Protein AF-A0A8X6WYP8-F1 (afdb_monomer_lite)

pLDDT: mean 82.79, std 15.69, range [41.03, 97.06]

Organism: NCBI:txid2747483

Secondary structure (DSSP, 8-state):
-----GGG-----HHHHHHHHHHHHHHHHHHHHHHHHHHHHHHH-TTTHHHHHHHHHHHHHHHHHHHHHHHHTT-

Structure (mmCIF, N/CA/C/O backbone):
data_AF-A0A8X6WYP8-F1
#
_entry.id   AF-A0A8X6WYP8-F1
#
loop_
_atom_site.group_PDB
_atom_site.id
_atom_site.type_symbol
_atom_site.label_atom_id
_atom_site.label_alt_id
_atom_site.label_comp_id
_atom_site.label_asym_id
_atom_site.label_entity_id
_atom_site.label_seq_id
_atom_site.pdbx_PDB_ins_code
_atom_site.Cartn_x
_atom_site.Cartn_y
_atom_site.Cartn_z
_atom_site.occupancy
_atom_site.B_iso_or_equiv
_atom_site.auth_seq_id
_atom_site.auth_comp_id
_atom_site.auth_asym_id
_atom_site.auth_atom_id
_atom_site.pdbx_PDB_model_num
ATOM 1 N N . MET A 1 1 ? -18.940 28.446 35.579 1.00 41.03 1 MET A N 1
ATOM 2 C CA . MET A 1 1 ? -18.985 28.152 34.130 1.00 41.03 1 MET A CA 1
ATOM 3 C C . MET A 1 1 ? -17.915 27.118 33.832 1.00 41.03 1 MET A C 1
ATOM 5 O O . MET A 1 1 ? -16.742 27.427 33.971 1.00 41.03 1 MET A O 1
ATOM 9 N N . SER A 1 2 ? -18.314 25.875 33.553 1.00 54.31 2 SER A N 1
ATOM 10 C CA . SER A 1 2 ? -17.379 24.804 33.190 1.00 54.31 2 SER A CA 1
ATOM 11 C C . SER A 1 2 ? -17.035 24.958 31.708 1.00 54.31 2 SER A C 1
ATOM 13 O O . SER A 1 2 ? -17.939 25.017 30.875 1.00 54.31 2 SER A O 1
ATOM 15 N N . SER A 1 3 ? -15.749 25.121 31.400 1.00 53.47 3 SER A N 1
ATOM 16 C CA . SER A 1 3 ? -15.258 25.241 30.028 1.00 53.47 3 SER A CA 1
ATOM 17 C C . SER A 1 3 ? -15.446 23.893 29.329 1.00 53.47 3 SER A C 1
ATOM 19 O O . SER A 1 3 ? -14.782 22.917 29.668 1.00 53.47 3 SER A O 1
ATOM 21 N N . TYR A 1 4 ? -16.399 23.811 28.401 1.00 57.47 4 TYR A N 1
ATOM 22 C CA . TYR A 1 4 ? -16.603 22.624 27.575 1.00 57.47 4 TYR A CA 1
ATOM 23 C C . TYR A 1 4 ? -15.426 22.513 26.599 1.00 57.47 4 TYR A C 1
ATOM 25 O O . TYR A 1 4 ? -15.406 23.203 25.583 1.00 57.47 4 TYR A O 1
ATOM 33 N N . ASN A 1 5 ? -14.431 21.680 26.923 1.00 61.28 5 ASN A N 1
ATOM 34 C CA . ASN A 1 5 ? -13.313 21.367 26.036 1.00 61.28 5 ASN A CA 1
ATOM 35 C C . ASN A 1 5 ? -13.673 20.133 25.181 1.00 61.28 5 ASN A C 1
ATOM 37 O O . ASN A 1 5 ? -13.691 19.016 25.702 1.00 61.28 5 ASN A O 1
ATOM 41 N N . PRO A 1 6 ? -13.955 20.269 23.869 1.00 56.62 6 PRO A N 1
ATOM 42 C CA . PRO A 1 6 ? -14.328 19.132 23.021 1.00 56.62 6 PRO A CA 1
ATOM 43 C C . PRO A 1 6 ? -13.193 18.112 22.839 1.00 56.62 6 PRO A C 1
ATOM 45 O O . PRO A 1 6 ? -13.445 17.003 22.377 1.00 56.62 6 PRO A O 1
ATOM 48 N N . ARG A 1 7 ? -11.953 18.494 23.179 1.00 56.66 7 ARG A N 1
ATOM 49 C CA . ARG A 1 7 ? -10.735 17.692 22.992 1.00 56.66 7 ARG A CA 1
ATOM 50 C C . ARG A 1 7 ? -10.499 16.647 24.083 1.00 56.66 7 ARG A C 1
ATOM 52 O O . ARG A 1 7 ? -9.660 15.779 23.907 1.00 56.66 7 ARG A O 1
ATOM 59 N N . GLU A 1 8 ? -11.249 16.707 25.180 1.00 50.47 8 GLU A N 1
ATOM 60 C CA . GLU A 1 8 ? -11.069 15.844 26.354 1.00 50.47 8 GLU A CA 1
ATOM 61 C C . GLU A 1 8 ? -12.207 14.836 26.522 1.00 50.47 8 GLU A C 1
ATOM 63 O O . GLU A 1 8 ? -12.539 14.455 27.640 1.00 50.47 8 GLU A O 1
ATOM 68 N N . ARG A 1 9 ? -12.858 14.385 25.443 1.00 56.09 9 ARG A N 1
ATOM 69 C CA . ARG A 1 9 ? -13.641 13.150 25.558 1.00 56.09 9 ARG A CA 1
ATOM 70 C C . ARG A 1 9 ? -12.634 12.003 25.522 1.00 56.09 9 ARG A C 1
ATOM 72 O O . ARG A 1 9 ? -12.124 11.731 24.438 1.00 56.09 9 ARG A O 1
ATOM 79 N N . PRO A 1 10 ? -12.371 11.292 26.640 1.00 57.53 10 PRO A N 1
ATOM 80 C CA . PRO A 1 10 ? -11.783 9.969 26.507 1.00 57.53 10 PRO A CA 1
ATOM 81 C C . PRO A 1 10 ? -12.721 9.193 25.583 1.00 57.53 10 PRO A C 1
ATOM 83 O O . PRO A 1 10 ? -13.936 9.428 25.612 1.00 57.53 10 PRO A O 1
ATOM 86 N N . LEU A 1 11 ? -12.181 8.327 24.735 1.00 60.34 11 LEU A N 1
ATOM 87 C CA . LEU A 1 11 ? -12.944 7.449 23.852 1.00 60.34 11 LEU A CA 1
ATOM 88 C C . LEU A 1 11 ? -13.838 6.539 24.721 1.00 60.34 11 LEU A C 1
ATOM 90 O O . LEU A 1 11 ? -13.480 5.430 25.083 1.00 60.34 11 LEU A O 1
ATOM 94 N N . ARG A 1 12 ? -14.985 7.062 25.166 1.00 61.72 12 ARG A N 1
ATOM 95 C CA . ARG A 1 12 ? -15.700 6.615 26.378 1.00 61.72 12 ARG A CA 1
ATOM 96 C C . ARG A 1 12 ? -16.618 5.411 26.152 1.00 61.72 12 ARG A C 1
ATOM 98 O O . ARG A 1 12 ? -17.560 5.214 26.912 1.00 61.72 12 ARG A O 1
ATOM 105 N N . GLY A 1 13 ? -16.382 4.608 25.117 1.00 68.69 13 GLY A N 1
ATOM 106 C CA . GLY A 1 13 ? -17.183 3.408 24.895 1.00 68.69 13 GLY A CA 1
ATOM 107 C C . GLY A 1 13 ? -16.533 2.389 23.972 1.00 68.69 13 GLY A C 1
ATOM 108 O O . GLY A 1 13 ? -16.044 2.742 22.899 1.00 68.69 13 GLY A O 1
ATOM 109 N N . ASP A 1 14 ? -16.638 1.116 24.355 1.00 77.69 14 ASP A N 1
ATOM 110 C CA . ASP A 1 14 ? -16.103 -0.047 23.630 1.00 77.69 14 ASP A CA 1
ATOM 111 C C . ASP A 1 14 ? -16.520 -0.078 22.155 1.00 77.69 14 ASP A C 1
ATOM 113 O O . ASP A 1 14 ? -15.756 -0.492 21.288 1.00 77.69 14 ASP A O 1
ATOM 117 N N . LYS A 1 15 ? -17.726 0.415 21.839 1.00 82.06 15 LYS A N 1
ATOM 118 C CA . LYS A 1 15 ? -18.223 0.521 20.457 1.00 82.06 15 LYS A CA 1
ATOM 119 C C . LYS A 1 15 ? -17.381 1.476 19.608 1.00 82.06 15 LYS A C 1
ATOM 121 O O . LYS A 1 15 ? -17.104 1.169 18.451 1.00 82.06 15 LYS A O 1
ATOM 126 N N . THR A 1 16 ? -16.977 2.613 20.172 1.00 83.12 16 THR A N 1
ATOM 127 C CA . THR A 1 16 ? -16.138 3.605 19.488 1.00 83.12 16 THR A CA 1
ATOM 128 C C . THR A 1 16 ? -14.724 3.067 19.307 1.00 83.12 16 THR A C 1
ATOM 130 O O . THR A 1 16 ? -14.188 3.153 18.207 1.00 83.12 16 THR A O 1
ATOM 133 N N . LEU A 1 17 ? -14.153 2.441 20.342 1.00 82.38 17 LEU A N 1
ATOM 134 C CA . LEU A 1 17 ? -12.835 1.800 20.267 1.00 82.38 17 LEU A CA 1
ATOM 135 C C . LEU A 1 17 ? -12.812 0.713 19.179 1.00 82.38 17 LEU A C 1
ATOM 137 O O . LEU A 1 17 ? -11.943 0.712 18.313 1.00 82.38 17 LEU A O 1
ATOM 141 N N . ASN A 1 18 ? -13.828 -0.154 19.149 1.00 83.81 18 ASN A N 1
ATOM 142 C CA . ASN A 1 18 ? -13.952 -1.212 18.145 1.00 83.81 18 ASN A CA 1
ATOM 143 C C . ASN A 1 18 ? -14.070 -0.648 16.718 1.00 83.81 18 ASN A C 1
ATOM 145 O O . ASN A 1 18 ? -13.442 -1.161 15.794 1.00 83.81 18 ASN A O 1
ATOM 149 N N . AL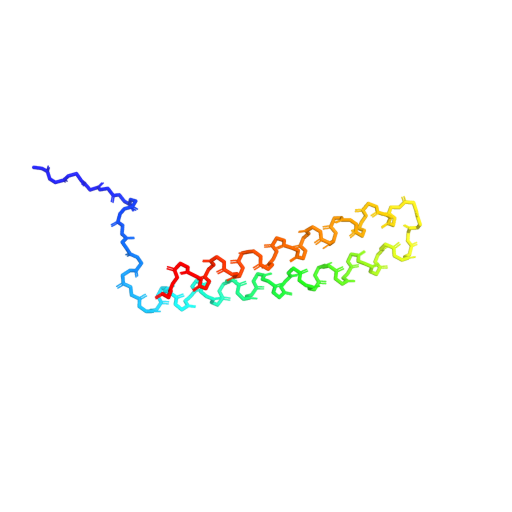A A 1 19 ? -14.828 0.438 16.533 1.00 87.19 19 ALA A N 1
ATOM 150 C CA . ALA A 1 19 ? -14.924 1.112 15.240 1.00 87.19 19 ALA A CA 1
ATOM 151 C C . ALA A 1 19 ? -13.566 1.668 14.773 1.00 87.19 19 ALA A C 1
ATOM 153 O O . ALA A 1 19 ? -13.238 1.540 13.594 1.00 87.19 19 ALA A O 1
ATOM 154 N N . ILE A 1 20 ? -12.761 2.225 15.683 1.00 85.56 20 ILE A N 1
ATOM 155 C CA . ILE A 1 20 ? -11.418 2.737 15.373 1.00 85.56 20 ILE A CA 1
ATOM 156 C C . ILE A 1 20 ? -10.476 1.591 14.988 1.00 85.56 20 ILE A C 1
ATOM 158 O O . ILE A 1 20 ? -9.822 1.682 13.951 1.00 85.56 20 ILE A O 1
ATOM 162 N N . VAL A 1 21 ? -10.461 0.488 15.748 1.00 86.75 21 VAL A N 1
ATOM 163 C CA . VAL A 1 21 ? -9.660 -0.707 15.411 1.00 86.75 21 VAL A CA 1
ATOM 164 C C . VAL A 1 21 ? -10.025 -1.235 14.024 1.00 86.75 21 VAL A C 1
ATOM 166 O O . VAL A 1 21 ? -9.145 -1.449 13.191 1.00 86.75 21 VAL A O 1
ATOM 169 N N . ARG A 1 22 ? -11.325 -1.394 13.741 1.00 89.75 22 ARG A N 1
ATOM 170 C CA . ARG A 1 22 ? -11.805 -1.846 12.425 1.00 89.75 22 ARG A CA 1
ATOM 171 C C . ARG A 1 22 ? -11.392 -0.895 11.307 1.00 89.75 22 ARG A C 1
ATOM 173 O O . ARG A 1 22 ? -11.020 -1.353 10.230 1.00 89.75 22 ARG A O 1
ATOM 180 N N . CYS A 1 23 ? -11.454 0.412 11.556 1.00 90.62 23 CYS A N 1
ATOM 181 C CA . CYS A 1 23 ? -11.015 1.423 10.601 1.00 90.62 23 CYS A CA 1
ATOM 182 C C . CYS A 1 23 ? -9.513 1.287 10.312 1.00 90.62 23 CYS A C 1
ATOM 184 O O . CYS A 1 23 ? -9.132 1.179 9.150 1.00 90.62 23 CYS A O 1
ATOM 186 N N . GLY A 1 24 ? -8.673 1.182 11.348 1.00 90.25 24 GLY A N 1
ATOM 187 C CA . GLY A 1 24 ? -7.230 0.973 11.198 1.00 90.25 24 GLY A CA 1
ATOM 188 C C . GLY A 1 24 ? -6.894 -0.295 10.406 1.00 90.25 24 GLY A C 1
ATOM 189 O O . GLY A 1 24 ? -6.085 -0.251 9.482 1.00 90.25 24 GLY A O 1
ATOM 190 N N . GLN A 1 25 ? -7.579 -1.406 10.692 1.00 90.44 25 GLN A N 1
ATOM 191 C CA . GLN A 1 25 ? -7.437 -2.659 9.939 1.00 90.44 25 GLN A CA 1
ATOM 192 C C . GLN A 1 25 ? -7.839 -2.510 8.465 1.00 90.44 25 GLN A C 1
ATOM 194 O O . GLN A 1 25 ? -7.127 -2.980 7.578 1.00 90.44 25 GLN A O 1
ATOM 199 N N . ALA A 1 26 ? -8.966 -1.849 8.188 1.00 92.94 26 ALA A N 1
ATOM 200 C CA . ALA A 1 26 ? -9.445 -1.628 6.826 1.00 92.94 26 ALA A CA 1
ATOM 201 C C . ALA A 1 26 ? -8.500 -0.722 6.022 1.00 92.94 26 ALA A C 1
ATOM 203 O O . ALA A 1 26 ? -8.237 -0.989 4.846 1.00 92.94 26 ALA A O 1
ATOM 204 N N . VAL A 1 27 ? -7.959 0.321 6.657 1.00 92.88 27 VAL A N 1
ATOM 205 C CA . VAL A 1 27 ? -6.961 1.211 6.055 1.00 92.88 27 VAL A CA 1
ATOM 206 C C . VAL A 1 27 ? -5.680 0.441 5.748 1.00 92.88 27 VAL A C 1
ATOM 208 O O . VAL A 1 27 ? -5.225 0.482 4.608 1.00 92.88 27 VAL A O 1
ATOM 211 N N . HIS A 1 28 ? -5.148 -0.330 6.700 1.00 91.50 28 HIS A N 1
ATOM 212 C CA . HIS A 1 28 ? -3.956 -1.153 6.478 1.00 91.50 28 HIS A CA 1
ATOM 213 C C . HIS A 1 28 ? -4.143 -2.137 5.312 1.00 91.50 28 HIS A C 1
ATOM 215 O O . HIS A 1 28 ? -3.309 -2.191 4.412 1.00 91.50 28 HIS A O 1
ATOM 221 N N . LEU A 1 29 ? -5.277 -2.844 5.258 1.00 93.69 29 LEU A N 1
ATOM 222 C CA . LEU A 1 29 ? -5.585 -3.751 4.149 1.00 93.69 29 LEU A CA 1
ATOM 223 C C . LEU A 1 29 ? -5.658 -3.021 2.798 1.00 93.69 29 LEU A C 1
ATOM 225 O O . LEU A 1 29 ? -5.247 -3.563 1.772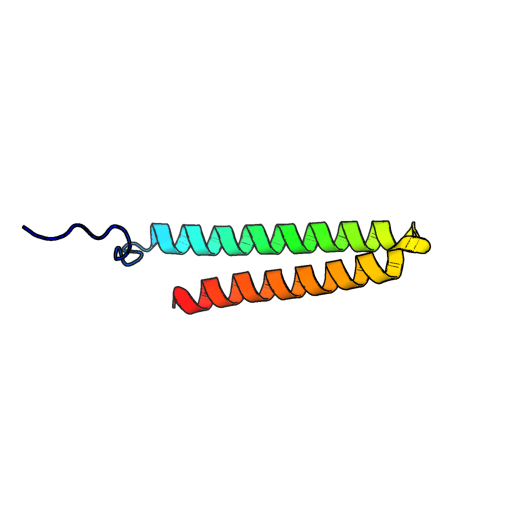 1.00 93.69 29 LEU A O 1
ATOM 229 N N . SER A 1 30 ? -6.198 -1.803 2.786 1.00 95.56 30 SER A N 1
ATOM 230 C CA . SER A 1 30 ? -6.274 -0.981 1.575 1.00 95.56 30 SER A CA 1
ATOM 231 C C . SER A 1 30 ? -4.884 -0.546 1.109 1.00 95.56 30 SER A C 1
ATOM 233 O O . SER A 1 30 ? -4.613 -0.583 -0.089 1.00 95.56 30 SER A O 1
ATOM 235 N N . ILE A 1 31 ? -3.996 -0.207 2.048 1.00 95.62 31 ILE A N 1
ATOM 236 C CA . ILE A 1 31 ? -2.594 0.123 1.771 1.00 95.62 31 ILE A CA 1
ATOM 237 C C . ILE A 1 31 ? -1.865 -1.085 1.178 1.00 95.62 31 ILE A C 1
ATOM 239 O O . ILE A 1 31 ? -1.240 -0.932 0.137 1.00 95.62 31 ILE A O 1
ATOM 243 N N . GLU A 1 32 ? -1.992 -2.285 1.757 1.00 95.56 3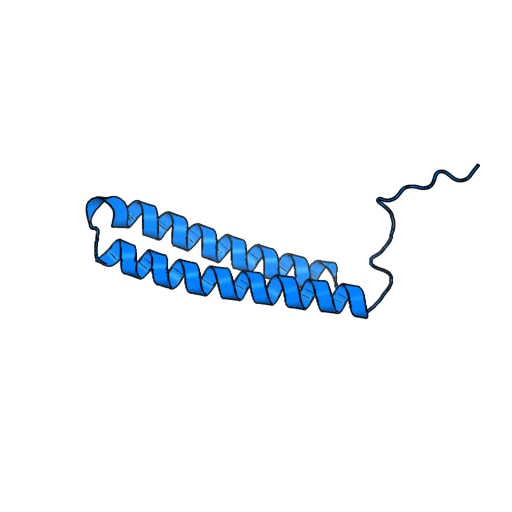2 GLU A N 1
ATOM 244 C CA . GLU A 1 32 ? -1.343 -3.488 1.204 1.00 95.56 32 GLU A CA 1
ATOM 245 C C . GLU A 1 32 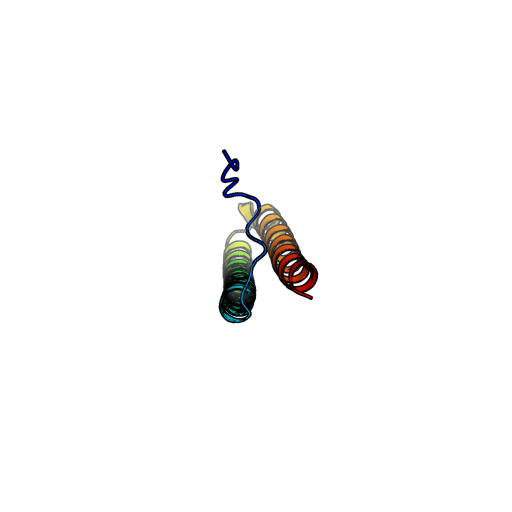? -1.785 -3.766 -0.236 1.00 95.56 32 GLU A C 1
ATOM 247 O O . GLU A 1 32 ? -0.957 -4.019 -1.108 1.00 95.56 32 GLU A O 1
ATOM 252 N N . ARG A 1 33 ? -3.089 -3.648 -0.517 1.00 96.94 33 ARG A N 1
ATOM 253 C CA . ARG A 1 33 ? -3.617 -3.813 -1.881 1.00 96.94 33 ARG A CA 1
ATOM 254 C C . ARG A 1 33 ? -3.077 -2.757 -2.842 1.00 96.94 33 ARG A C 1
ATOM 256 O O . ARG A 1 33 ? -2.773 -3.084 -3.986 1.00 96.94 33 ARG A O 1
ATOM 263 N N . PHE A 1 34 ? -2.974 -1.507 -2.393 1.00 95.81 34 PHE A N 1
ATOM 264 C CA . PHE A 1 34 ? -2.436 -0.419 -3.205 1.00 95.81 34 PHE A CA 1
ATOM 265 C C . PHE A 1 34 ? -0.944 -0.606 -3.487 1.00 95.81 34 PHE A C 1
ATOM 267 O O . PHE A 1 34 ? -0.516 -0.408 -4.616 1.00 95.81 34 PHE A O 1
ATOM 274 N N . VAL A 1 35 ? -0.177 -1.062 -2.495 1.00 96.38 35 VAL A N 1
ATOM 275 C CA . VAL A 1 35 ? 1.240 -1.403 -2.652 1.00 96.38 35 VAL A CA 1
ATOM 276 C C . VAL A 1 35 ? 1.418 -2.516 -3.679 1.00 96.38 35 VAL A C 1
ATOM 278 O O . VAL A 1 35 ? 2.199 -2.347 -4.603 1.00 96.38 35 VAL A O 1
ATOM 281 N N . THR A 1 36 ? 0.653 -3.608 -3.595 1.00 96.38 36 THR A N 1
ATOM 282 C CA . THR A 1 36 ? 0.732 -4.690 -4.593 1.00 96.38 36 THR A CA 1
ATOM 283 C C . THR A 1 36 ? 0.419 -4.195 -6.005 1.00 96.38 36 THR A C 1
ATOM 285 O O . THR A 1 36 ? 1.084 -4.590 -6.960 1.00 96.38 36 THR A O 1
ATOM 288 N N . LEU A 1 37 ? -0.579 -3.317 -6.149 1.00 96.50 37 LEU A N 1
ATOM 289 C CA . LEU A 1 37 ? -0.881 -2.693 -7.436 1.00 96.50 37 LEU A CA 1
ATOM 290 C C . LEU A 1 37 ? 0.279 -1.806 -7.916 1.00 96.50 37 LEU A C 1
ATOM 292 O O . LEU A 1 37 ? 0.656 -1.888 -9.079 1.00 96.50 37 LEU A O 1
ATOM 296 N N . GLY A 1 38 ? 0.852 -0.985 -7.033 1.00 96.19 38 GLY A N 1
ATOM 297 C CA . GLY A 1 38 ? 1.972 -0.096 -7.343 1.00 96.19 38 GLY A CA 1
ATOM 298 C C . GLY A 1 38 ? 3.243 -0.851 -7.735 1.00 96.19 38 GLY A C 1
ATOM 299 O O . GLY A 1 38 ? 3.886 -0.482 -8.712 1.00 96.19 38 GLY A O 1
ATOM 300 N N . GLU A 1 39 ? 3.563 -1.944 -7.041 1.00 94.81 39 GLU A N 1
ATOM 301 C CA . GLU A 1 39 ? 4.677 -2.842 -7.369 1.00 94.81 39 GLU A CA 1
ATOM 302 C C . GLU A 1 39 ? 4.478 -3.474 -8.761 1.00 94.81 39 GLU A C 1
ATOM 304 O O . GLU A 1 39 ? 5.391 -3.442 -9.584 1.00 94.81 39 GLU A O 1
ATOM 309 N N . ALA A 1 40 ? 3.265 -3.942 -9.082 1.00 95.62 40 ALA A N 1
ATOM 310 C CA . ALA A 1 40 ? 2.952 -4.461 -10.417 1.00 95.62 40 ALA A CA 1
ATOM 311 C C . ALA A 1 40 ? 3.074 -3.382 -11.511 1.00 95.62 40 ALA A C 1
ATOM 313 O O . ALA A 1 40 ? 3.631 -3.631 -12.576 1.00 95.62 4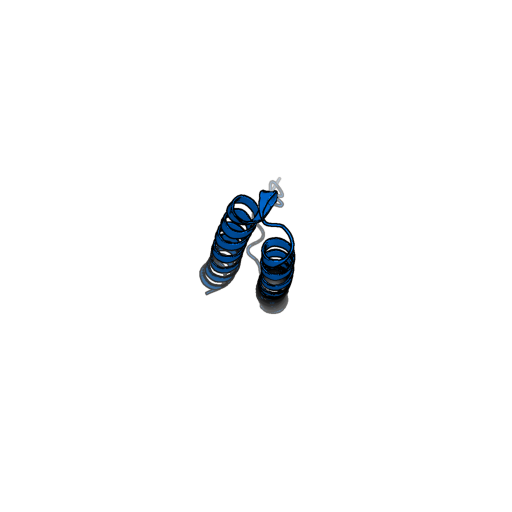0 ALA A O 1
ATOM 314 N N . MET A 1 41 ? 2.610 -2.157 -11.241 1.00 92.81 41 MET A N 1
ATOM 315 C CA . MET A 1 41 ? 2.778 -1.028 -12.165 1.00 92.81 41 MET A CA 1
ATOM 316 C C . MET A 1 41 ? 4.255 -0.653 -12.355 1.00 92.81 41 MET A C 1
ATOM 318 O O . MET A 1 41 ? 4.658 -0.276 -13.455 1.00 92.81 41 MET A O 1
ATOM 322 N N . ALA A 1 42 ? 5.065 -0.748 -11.301 1.00 94.88 42 ALA A N 1
ATOM 323 C CA . ALA A 1 42 ? 6.499 -0.482 -11.340 1.00 94.88 42 ALA A CA 1
ATOM 324 C C . ALA A 1 42 ? 7.257 -1.514 -12.187 1.00 94.88 42 ALA A C 1
ATOM 326 O O . ALA A 1 42 ? 8.211 -1.161 -12.882 1.00 94.88 42 ALA A O 1
ATOM 327 N N . ASP A 1 43 ? 6.834 -2.779 -12.155 1.00 94.31 43 ASP A N 1
ATOM 328 C CA . ASP A 1 43 ? 7.414 -3.838 -12.983 1.00 94.31 43 ASP A CA 1
ATOM 329 C C . ASP A 1 43 ? 7.229 -3.581 -14.485 1.00 94.31 43 ASP A C 1
ATOM 331 O O . ASP A 1 43 ? 8.153 -3.845 -15.258 1.00 94.31 43 ASP A O 1
ATOM 335 N N . ASP A 1 44 ? 6.104 -2.979 -14.874 1.00 94.44 44 ASP A N 1
ATOM 336 C CA . ASP A 1 44 ? 5.804 -2.622 -16.265 1.00 94.44 44 ASP A CA 1
ATOM 337 C C . ASP A 1 44 ? 6.491 -1.321 -16.730 1.00 94.44 44 ASP A C 1
ATOM 339 O O . ASP A 1 44 ? 6.555 -1.047 -17.929 1.00 94.44 44 ASP A O 1
ATOM 343 N N . ASN A 1 45 ? 7.018 -0.503 -15.808 1.00 91.31 45 ASN A N 1
ATOM 344 C CA . ASN A 1 45 ? 7.535 0.835 -16.109 1.00 91.31 45 ASN A CA 1
ATOM 345 C C . ASN A 1 45 ? 8.927 1.060 -15.496 1.00 91.31 45 ASN A C 1
ATOM 347 O O . ASN A 1 45 ? 9.072 1.630 -14.414 1.00 91.31 45 ASN A O 1
ATOM 351 N N . ALA A 1 46 ? 9.973 0.662 -16.230 1.00 91.88 46 ALA A N 1
ATOM 352 C CA . ALA A 1 46 ? 11.367 0.716 -15.773 1.00 91.88 46 ALA A CA 1
ATOM 353 C C . ALA A 1 46 ? 11.849 2.118 -15.343 1.00 91.88 46 ALA A C 1
ATOM 355 O O . ALA A 1 46 ? 12.692 2.216 -14.455 1.00 91.88 46 ALA A O 1
ATOM 356 N N . GLU A 1 47 ? 11.311 3.184 -15.944 1.00 95.62 47 GLU A N 1
ATOM 357 C CA . GLU A 1 47 ? 11.674 4.576 -15.634 1.00 95.62 47 GLU A CA 1
ATOM 358 C C . GLU A 1 47 ? 11.268 4.987 -14.213 1.00 95.62 47 GLU A C 1
ATOM 360 O O . GLU A 1 47 ? 12.037 5.646 -13.524 1.00 95.62 47 GLU A O 1
ATOM 365 N N . ILE A 1 48 ? 10.091 4.553 -13.754 1.00 93.69 48 ILE A N 1
ATOM 366 C CA . ILE A 1 48 ? 9.546 4.916 -12.435 1.00 93.69 48 ILE A CA 1
ATOM 367 C C . ILE A 1 48 ? 9.724 3.805 -11.401 1.00 93.69 48 ILE A C 1
ATOM 369 O O . ILE A 1 48 ? 9.268 3.940 -10.266 1.00 93.69 48 ILE A O 1
ATOM 373 N N . LYS A 1 49 ? 10.338 2.680 -11.790 1.00 93.56 49 LYS A N 1
ATOM 374 C CA . LYS A 1 49 ? 10.365 1.459 -10.985 1.00 93.56 49 LYS A CA 1
ATOM 375 C C . LYS A 1 49 ? 10.941 1.713 -9.597 1.00 93.56 49 LYS A C 1
ATOM 377 O O . LYS A 1 49 ? 10.315 1.364 -8.604 1.00 93.56 49 LYS A O 1
ATOM 382 N N . VAL A 1 50 ? 12.114 2.338 -9.528 1.00 96.00 50 VAL A N 1
ATOM 383 C CA . VAL A 1 50 ? 12.808 2.592 -8.258 1.00 96.00 50 VAL A CA 1
ATOM 384 C C . VAL A 1 50 ? 11.954 3.469 -7.342 1.00 96.00 50 VAL A C 1
ATOM 386 O O . VAL A 1 50 ? 11.632 3.044 -6.234 1.00 96.00 50 VAL A O 1
ATOM 389 N N . ASP A 1 51 ? 11.504 4.620 -7.839 1.00 96.25 51 ASP A N 1
ATOM 390 C CA . ASP A 1 51 ? 10.714 5.582 -7.065 1.00 96.25 51 ASP A CA 1
ATOM 391 C C . ASP A 1 51 ? 9.386 4.982 -6.580 1.00 96.25 51 ASP A C 1
ATOM 393 O O . ASP A 1 51 ? 8.978 5.183 -5.435 1.00 96.25 51 ASP A O 1
ATOM 397 N N . MET A 1 52 ? 8.717 4.194 -7.429 1.00 97.00 52 MET A N 1
ATOM 398 C CA . MET A 1 52 ? 7.463 3.531 -7.073 1.00 97.00 52 MET A CA 1
ATOM 399 C C . MET A 1 52 ? 7.675 2.461 -5.996 1.00 97.00 52 MET A C 1
ATOM 401 O O . MET A 1 52 ? 6.880 2.381 -5.060 1.00 97.00 52 MET A O 1
ATOM 405 N N . TYR A 1 53 ? 8.746 1.665 -6.078 1.00 96.81 53 TYR A N 1
ATOM 406 C CA . TYR A 1 53 ? 9.073 0.672 -5.049 1.00 96.81 53 TYR A CA 1
ATOM 407 C C . TYR A 1 53 ? 9.455 1.323 -3.715 1.00 96.81 53 TYR A C 1
ATOM 409 O O . TYR A 1 53 ? 9.050 0.827 -2.661 1.00 96.81 53 TYR A O 1
ATOM 417 N N . GLU A 1 54 ? 10.191 2.437 -3.732 1.00 97.06 54 GLU A N 1
ATOM 418 C CA . GLU A 1 54 ? 10.497 3.194 -2.514 1.00 97.06 54 GLU A CA 1
ATOM 419 C C . GLU A 1 54 ? 9.229 3.769 -1.879 1.00 97.06 54 GLU A C 1
ATOM 421 O O . GLU A 1 54 ? 8.978 3.537 -0.695 1.00 97.06 54 GLU A O 1
ATOM 426 N N . ALA A 1 55 ? 8.368 4.409 -2.675 1.00 96.19 55 ALA A N 1
ATOM 427 C CA . ALA A 1 55 ? 7.084 4.921 -2.203 1.00 96.19 55 ALA A CA 1
ATOM 428 C C . ALA A 1 55 ? 6.182 3.805 -1.646 1.00 96.19 55 ALA A C 1
ATOM 430 O O . ALA A 1 55 ? 5.547 3.971 -0.603 1.00 96.19 55 ALA A O 1
ATOM 431 N N . CYS A 1 56 ? 6.149 2.642 -2.302 1.00 97.00 56 CYS A N 1
ATOM 432 C CA . CYS A 1 56 ? 5.408 1.466 -1.848 1.00 97.00 56 CYS A CA 1
ATOM 433 C C . CYS A 1 56 ? 5.943 0.917 -0.517 1.00 97.00 56 CYS A C 1
ATOM 435 O O . CYS A 1 56 ? 5.165 0.575 0.379 1.00 97.00 56 CYS A O 1
ATOM 437 N N . ARG A 1 57 ? 7.269 0.871 -0.352 1.00 95.81 57 ARG A N 1
ATOM 438 C CA . ARG A 1 57 ? 7.911 0.472 0.906 1.00 95.81 57 ARG A CA 1
ATOM 439 C C . ARG A 1 57 ? 7.535 1.424 2.039 1.00 95.81 57 ARG A C 1
ATOM 441 O O . ARG A 1 57 ? 7.157 0.968 3.121 1.00 95.81 57 ARG A O 1
ATOM 448 N N . ASP A 1 58 ? 7.601 2.724 1.784 1.00 95.88 58 ASP A N 1
ATOM 449 C CA . ASP A 1 58 ? 7.282 3.750 2.773 1.00 95.88 58 ASP A CA 1
ATOM 450 C C . ASP A 1 58 ? 5.785 3.724 3.135 1.00 95.88 58 ASP A C 1
ATOM 452 O O . ASP A 1 58 ? 5.427 3.815 4.313 1.00 95.88 58 ASP A O 1
ATOM 456 N N . ALA A 1 59 ? 4.902 3.482 2.158 1.00 95.38 59 ALA A N 1
ATOM 457 C CA . ALA A 1 59 ? 3.470 3.287 2.383 1.00 95.38 59 ALA A CA 1
ATOM 458 C C . ALA A 1 59 ? 3.183 2.068 3.276 1.00 95.38 59 ALA A C 1
ATOM 460 O O . ALA A 1 59 ? 2.394 2.168 4.220 1.00 95.38 59 ALA A O 1
ATOM 461 N N . ARG A 1 60 ? 3.857 0.934 3.039 1.00 94.56 60 ARG A N 1
ATOM 462 C CA . ARG A 1 60 ? 3.739 -0.273 3.875 1.00 94.56 60 ARG A CA 1
ATOM 463 C C . ARG A 1 60 ? 4.179 -0.000 5.318 1.00 94.56 60 ARG A C 1
ATOM 465 O O . ARG A 1 60 ? 3.465 -0.358 6.257 1.00 94.56 60 ARG A O 1
ATOM 472 N N . ALA A 1 61 ? 5.304 0.691 5.507 1.00 93.19 61 ALA A N 1
ATOM 473 C CA . ALA A 1 61 ? 5.789 1.079 6.833 1.00 93.19 61 ALA A CA 1
ATOM 474 C C . ALA A 1 61 ? 4.802 2.012 7.564 1.00 93.19 61 ALA A C 1
ATOM 476 O O . ALA A 1 61 ? 4.483 1.793 8.737 1.00 93.19 61 ALA A O 1
ATOM 477 N N . ALA A 1 62 ? 4.247 3.005 6.863 1.00 90.38 62 ALA A N 1
ATOM 478 C CA . ALA A 1 62 ? 3.217 3.888 7.405 1.00 90.38 62 ALA A CA 1
ATOM 479 C C . ALA A 1 62 ? 1.934 3.120 7.785 1.00 90.38 62 ALA A C 1
ATOM 481 O O . ALA A 1 62 ? 1.351 3.357 8.847 1.00 90.38 62 ALA A O 1
ATOM 482 N N . GLY A 1 63 ? 1.518 2.146 6.971 1.00 89.75 63 GLY A N 1
ATOM 483 C CA . GLY A 1 63 ? 0.379 1.273 7.259 1.00 89.75 63 GLY A CA 1
ATOM 484 C C . GLY A 1 63 ? 0.566 0.435 8.530 1.00 89.75 63 GLY A C 1
ATOM 485 O O . GLY A 1 63 ? -0.362 0.298 9.323 1.00 89.75 63 GLY A O 1
ATOM 486 N N . GLN A 1 64 ? 1.771 -0.080 8.774 1.00 86.94 64 GLN A N 1
ATOM 487 C CA . GLN A 1 64 ? 2.080 -0.817 10.006 1.00 86.94 64 GLN A CA 1
ATOM 488 C C . GLN A 1 64 ? 2.092 0.094 11.238 1.00 86.94 64 GLN A C 1
ATOM 490 O O . GLN A 1 64 ? 1.560 -0.279 12.282 1.00 86.94 64 GLN A O 1
ATOM 495 N N . CYS A 1 65 ? 2.649 1.300 11.100 1.00 82.81 65 CYS A N 1
ATOM 496 C CA . CYS A 1 65 ? 2.676 2.311 12.154 1.00 82.81 65 CYS A CA 1
ATOM 497 C C . CYS A 1 65 ? 1.259 2.762 12.552 1.00 82.81 65 CYS A C 1
ATOM 499 O O . CYS A 1 65 ? 0.915 2.811 13.730 1.00 82.81 65 CYS A O 1
ATOM 501 N N . THR A 1 66 ? 0.383 3.016 11.577 1.00 78.94 66 THR A N 1
ATOM 502 C CA . THR A 1 66 ? -1.015 3.387 11.865 1.00 78.94 66 THR A CA 1
ATOM 503 C C . THR A 1 66 ? -1.766 2.278 12.603 1.00 78.94 66 THR A C 1
ATOM 505 O O . THR A 1 66 ? -2.483 2.565 13.560 1.00 78.94 66 THR A O 1
ATOM 508 N N . LEU A 1 67 ? -1.569 1.012 12.226 1.00 76.62 67 LEU A N 1
ATOM 509 C CA . LEU A 1 67 ? -2.190 -0.119 12.914 1.00 76.62 67 LEU A CA 1
ATOM 510 C C . LEU A 1 67 ? -1.643 -0.301 14.340 1.00 76.62 67 LEU A C 1
ATOM 512 O O . LEU A 1 67 ? -2.425 -0.498 15.268 1.00 76.62 67 LEU A O 1
ATOM 516 N N . SER A 1 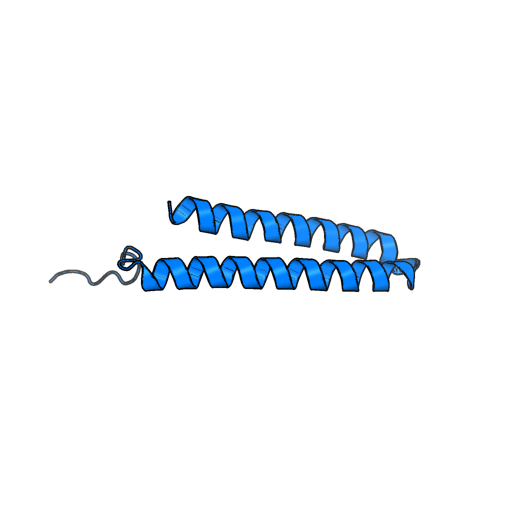68 ? -0.323 -0.214 14.537 1.00 76.19 68 SER A N 1
ATOM 517 C CA . SER A 1 68 ? 0.297 -0.399 15.854 1.00 76.19 68 SER A CA 1
ATOM 518 C C . SER A 1 68 ? -0.069 0.716 16.833 1.00 76.19 68 SER A C 1
ATOM 520 O O . SER A 1 68 ? -0.393 0.421 17.980 1.00 76.19 68 SER A O 1
ATOM 522 N N . HIS A 1 69 ? -0.111 1.971 16.380 1.00 73.00 69 HIS A N 1
ATOM 523 C CA . HIS A 1 69 ? -0.536 3.105 17.203 1.00 73.00 69 HIS A CA 1
ATOM 524 C C . HIS A 1 69 ? -2.015 3.003 17.589 1.00 73.00 69 HIS A C 1
ATOM 526 O O . HIS A 1 69 ? -2.362 3.267 18.736 1.00 73.00 69 HIS A O 1
ATOM 532 N N . VAL A 1 70 ? -2.881 2.562 16.669 1.00 71.00 70 VAL A N 1
ATOM 533 C CA . VAL A 1 70 ? -4.299 2.315 16.973 1.00 71.00 70 VAL A CA 1
ATOM 534 C C . VAL A 1 70 ? -4.465 1.170 17.971 1.00 71.00 70 VAL A C 1
ATOM 536 O O . VAL A 1 70 ? -5.316 1.250 18.843 1.00 71.00 70 VAL A O 1
ATOM 539 N N . VAL A 1 71 ? -3.672 0.103 17.885 1.00 65.56 71 VAL A N 1
ATOM 540 C CA . VAL A 1 71 ? -3.756 -1.004 18.852 1.00 65.56 71 VAL A CA 1
ATOM 541 C C . VAL A 1 71 ? -3.184 -0.608 20.219 1.00 65.56 71 VAL A C 1
ATOM 543 O O . VAL A 1 71 ? -3.720 -1.040 21.233 1.00 65.56 71 VAL A O 1
ATOM 546 N N . PHE A 1 72 ? -2.133 0.215 20.259 1.00 65.25 72 PHE A N 1
ATOM 547 C CA . PHE A 1 72 ? -1.479 0.641 21.500 1.00 65.25 72 PHE A CA 1
ATOM 548 C C . PHE A 1 72 ? -2.265 1.719 22.264 1.00 65.25 72 PHE A C 1
ATOM 550 O O . PHE A 1 72 ? -2.350 1.650 23.479 1.00 65.25 72 PHE A O 1
ATOM 557 N N . GLU A 1 73 ? -2.885 2.688 21.582 1.00 58.75 73 GLU A N 1
ATOM 558 C CA . GLU A 1 73 ? -3.713 3.732 22.225 1.00 58.75 73 GLU A CA 1
ATOM 559 C C . GLU A 1 73 ? -5.028 3.194 22.824 1.00 58.75 73 GLU A C 1
ATOM 561 O O . GLU A 1 73 ? -5.697 3.893 23.586 1.00 58.75 73 GLU A O 1
ATOM 566 N N . LEU A 1 74 ? -5.440 1.976 22.456 1.00 57.59 74 LEU A N 1
ATOM 567 C CA . LEU A 1 74 ? -6.737 1.402 22.831 1.00 57.59 74 LEU A CA 1
ATOM 568 C C . LEU A 1 74 ? -6.628 0.198 23.789 1.00 57.59 74 LEU A C 1
ATOM 570 O O . LEU A 1 74 ? -7.655 -0.429 24.054 1.00 57.59 74 LEU A O 1
ATOM 574 N N . ASN A 1 75 ? -5.428 -0.127 24.287 1.00 51.22 75 ASN A N 1
ATOM 575 C CA . ASN A 1 75 ? -5.145 -1.229 25.222 1.00 51.22 75 ASN A CA 1
ATOM 576 C C . ASN A 1 75 ? -4.517 -0.678 26.508 1.00 51.22 75 ASN A C 1
ATOM 578 O O . ASN A 1 75 ? -4.976 -1.063 27.604 1.00 51.22 75 ASN A O 1
#

InterPro domains:
  IPR030045 Alpha-catulin 1 [PTHR46342] (5-65)
  IPR036723 Alpha-catenin/vinculin-like superfamily [SSF47220] (20-64)

Sequence (75 aa):
MSSYNPRERPLRGDKTLNAIVRCGQAVHLSIERFVTLGEAMADDNAEIKVDMYEACRDARAAGQCTLSHVVFELN

Foldseek 3Di:
DDPPDVVPDDCPDPVSLVVLLVVLVVQLVVLVVVLVVLQVVLVVPVVCNVVSNVVSVVSNVVSVVSNVVSVVSSD

Radius of gyration: 18.04 Å; chains: 1; bounding box: 32×33×50 Å